Protein AF-A0A940C6M1-F1 (afdb_monomer_lite)

Sequence (64 aa):
RIILTSQAHVNEIAEALEYIRRGDIDADELVTRVVTLDTLVEDGFEELERNSKNHIKVLIRIGE

Radius of gyration: 14.39 Å; chains: 1; bounding box: 30×24×34 Å

Structure (mmCIF, N/CA/C/O backbone):
data_AF-A0A940C6M1-F1
#
_entry.id   AF-A0A940C6M1-F1
#
loop_
_atom_site.group_PDB
_atom_site.id
_atom_site.type_symbol
_atom_site.label_atom_id
_atom_site.label_alt_id
_atom_site.label_comp_id
_atom_site.label_asym_id
_atom_site.label_entity_id
_atom_site.label_seq_id
_atom_site.pdbx_PDB_ins_code
_atom_site.Cartn_x
_atom_site.Cartn_y
_atom_site.Cartn_z
_atom_site.occupancy
_atom_site.B_iso_or_equiv
_atom_site.auth_seq_id
_atom_site.auth_comp_id
_atom_site.auth_asym_id
_atom_site.auth_atom_id
_atom_site.pdbx_PDB_model_num
ATOM 1 N N . ARG A 1 1 ? 0.952 8.244 -17.195 1.00 68.75 1 ARG A N 1
ATOM 2 C CA . ARG A 1 1 ? 0.985 8.507 -15.734 1.00 68.75 1 ARG A CA 1
ATOM 3 C C . ARG A 1 1 ? 2.436 8.802 -15.375 1.00 68.75 1 ARG A C 1
ATOM 5 O O . ARG A 1 1 ? 3.287 8.076 -15.869 1.00 68.75 1 ARG A O 1
ATOM 12 N N . ILE A 1 2 ? 2.732 9.866 -14.627 1.00 78.50 2 ILE A N 1
ATOM 13 C CA . ILE A 1 2 ? 4.104 10.161 -14.177 1.00 78.50 2 ILE A CA 1
ATOM 14 C C . ILE A 1 2 ? 4.243 9.590 -12.767 1.00 78.50 2 ILE A C 1
ATOM 16 O O . ILE A 1 2 ? 3.410 9.891 -11.915 1.00 78.50 2 ILE A O 1
ATOM 20 N N . ILE A 1 3 ? 5.248 8.743 -12.543 1.00 75.81 3 ILE A N 1
ATOM 21 C CA . ILE A 1 3 ? 5.568 8.202 -11.220 1.00 75.81 3 ILE A CA 1
ATOM 22 C C . ILE A 1 3 ? 6.723 9.029 -10.669 1.00 75.81 3 ILE A C 1
ATOM 24 O O . ILE A 1 3 ? 7.812 9.045 -11.239 1.00 75.81 3 ILE A O 1
ATOM 28 N N . LEU A 1 4 ? 6.460 9.750 -9.583 1.00 81.56 4 LEU A N 1
ATOM 29 C CA . LEU A 1 4 ? 7.481 10.487 -8.851 1.00 81.56 4 LEU A CA 1
ATOM 30 C C . LEU A 1 4 ? 8.080 9.559 -7.801 1.00 81.56 4 LEU A C 1
ATOM 32 O O . LEU A 1 4 ? 7.353 8.874 -7.084 1.00 81.56 4 LEU A O 1
ATOM 36 N N . THR A 1 5 ? 9.403 9.518 -7.730 1.00 80.56 5 THR A N 1
ATOM 37 C CA . THR A 1 5 ? 10.125 8.595 -6.857 1.00 80.56 5 THR A CA 1
ATOM 38 C C . THR A 1 5 ? 11.447 9.201 -6.391 1.00 80.56 5 THR A C 1
ATOM 40 O O . THR A 1 5 ? 11.891 10.231 -6.912 1.00 80.56 5 THR A O 1
ATOM 43 N N . SER A 1 6 ? 12.069 8.566 -5.396 1.00 80.12 6 SER A N 1
ATOM 44 C CA . SER A 1 6 ? 13.377 8.966 -4.883 1.00 80.12 6 SER A CA 1
ATOM 45 C C . SER A 1 6 ? 14.421 8.965 -5.998 1.00 80.12 6 SER A C 1
ATOM 47 O O . SER A 1 6 ? 14.567 7.989 -6.731 1.00 80.12 6 SER A O 1
ATOM 49 N N . GLN A 1 7 ? 15.194 10.049 -6.090 1.00 82.12 7 GLN A N 1
ATOM 50 C CA . GLN A 1 7 ? 16.313 10.151 -7.031 1.00 82.12 7 GLN A CA 1
ATOM 51 C C . GLN A 1 7 ? 17.538 9.332 -6.590 1.00 82.12 7 GLN A C 1
ATOM 53 O O . GLN A 1 7 ? 18.490 9.206 -7.350 1.00 82.12 7 GLN A O 1
ATOM 58 N N . ALA A 1 8 ? 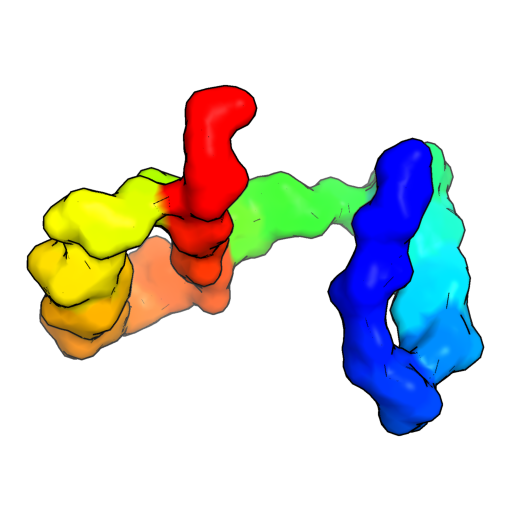17.530 8.771 -5.377 1.00 85.00 8 ALA A N 1
ATOM 59 C CA . ALA A 1 8 ? 18.657 8.004 -4.849 1.00 85.00 8 ALA A CA 1
ATOM 60 C C . ALA A 1 8 ? 18.714 6.546 -5.350 1.00 85.00 8 ALA A C 1
ATOM 62 O O . ALA A 1 8 ? 19.761 5.923 -5.227 1.00 85.00 8 ALA A O 1
ATOM 63 N N . HIS A 1 9 ? 17.619 6.011 -5.907 1.00 82.50 9 HIS A N 1
ATOM 64 C CA . HIS A 1 9 ? 17.476 4.580 -6.240 1.00 82.50 9 HIS A CA 1
ATOM 65 C C . HIS A 1 9 ? 16.900 4.343 -7.645 1.00 82.50 9 HIS A C 1
ATOM 67 O O . HIS A 1 9 ? 16.094 3.441 -7.862 1.00 82.50 9 HIS A O 1
ATOM 73 N N . VAL A 1 10 ? 17.220 5.219 -8.605 1.00 79.94 10 VAL A N 1
ATOM 74 C CA . VAL A 1 10 ? 16.551 5.240 -9.922 1.00 79.94 10 VAL A CA 1
ATOM 75 C C . VAL A 1 10 ? 16.671 3.901 -10.661 1.00 79.94 10 VAL A C 1
ATOM 77 O O . VAL A 1 10 ? 15.698 3.463 -11.276 1.00 79.94 10 VAL A O 1
ATOM 80 N N . ASN A 1 11 ? 17.825 3.234 -10.573 1.00 85.69 11 ASN A N 1
ATOM 81 C CA . ASN A 1 11 ? 18.056 1.955 -11.250 1.00 85.69 11 ASN A CA 1
ATOM 82 C C . ASN A 1 11 ? 17.260 0.821 -10.590 1.00 85.69 11 ASN A C 1
ATOM 84 O O . ASN A 1 11 ? 16.589 0.056 -11.278 1.00 85.69 11 ASN A O 1
ATOM 88 N N . GLU A 1 12 ? 17.276 0.758 -9.261 1.00 90.50 12 GLU A N 1
ATOM 89 C CA . GLU A 1 12 ? 16.570 -0.250 -8.472 1.00 90.50 12 GLU A CA 1
ATOM 90 C C . GLU A 1 12 ? 15.052 -0.115 -8.624 1.00 90.50 12 GLU A C 1
ATOM 92 O O . GLU A 1 12 ? 14.332 -1.108 -8.682 1.00 90.50 12 GLU A O 1
ATOM 97 N N . ILE A 1 13 ? 14.551 1.118 -8.743 1.00 90.19 13 ILE A N 1
ATOM 98 C CA . ILE A 1 13 ? 13.131 1.373 -8.993 1.00 90.19 13 ILE A CA 1
ATOM 99 C C . ILE A 1 13 ? 12.723 0.858 -10.376 1.00 90.19 13 ILE A C 1
ATOM 101 O O . ILE A 1 13 ? 11.662 0.250 -10.502 1.00 90.19 13 ILE A O 1
ATOM 105 N N . ALA A 1 14 ? 13.543 1.078 -11.408 1.00 89.00 14 ALA A N 1
ATOM 106 C CA . ALA A 1 14 ? 13.258 0.562 -12.745 1.00 89.00 14 ALA A CA 1
ATOM 107 C C . ALA A 1 14 ? 13.218 -0.975 -12.764 1.00 89.00 14 ALA A C 1
ATOM 109 O O . ALA A 1 14 ? 12.316 -1.557 -13.365 1.00 89.00 14 ALA A O 1
ATOM 110 N N . GLU A 1 15 ? 14.149 -1.625 -12.065 1.00 92.88 15 GLU A N 1
ATOM 111 C CA . GLU A 1 15 ? 14.194 -3.083 -11.940 1.00 92.88 15 GLU A CA 1
ATOM 112 C C . GLU A 1 15 ? 12.980 -3.634 -11.172 1.00 92.88 15 GLU A C 1
ATOM 114 O O . GLU A 1 15 ? 12.307 -4.550 -11.644 1.00 92.88 15 GLU A O 1
ATOM 119 N N . ALA A 1 16 ? 12.631 -3.026 -10.035 1.00 92.06 16 ALA A N 1
ATOM 120 C CA . ALA A 1 16 ? 11.460 -3.417 -9.254 1.00 92.06 16 ALA A CA 1
ATOM 121 C C . ALA A 1 16 ? 10.154 -3.284 -10.056 1.00 92.06 16 ALA A C 1
ATOM 123 O O . ALA A 1 16 ? 9.293 -4.162 -9.991 1.00 92.06 16 ALA A O 1
ATOM 124 N N . LEU A 1 17 ? 10.013 -2.214 -10.847 1.00 91.44 17 LEU A N 1
ATOM 125 C CA . LEU A 1 17 ? 8.863 -2.036 -11.737 1.00 91.44 17 LEU A CA 1
ATOM 126 C C . LEU A 1 17 ? 8.786 -3.134 -12.802 1.00 91.44 17 LEU A C 1
ATOM 128 O O . LEU A 1 17 ? 7.686 -3.570 -13.137 1.00 91.44 17 LEU A O 1
ATOM 132 N N . GLU A 1 18 ? 9.924 -3.595 -13.320 1.00 93.75 18 GLU A N 1
ATOM 133 C CA . GLU A 1 18 ? 9.958 -4.688 -14.290 1.00 93.75 18 GLU A CA 1
ATOM 134 C C . GLU A 1 18 ? 9.536 -6.023 -13.660 1.00 93.75 18 GLU A C 1
ATOM 136 O O . GLU A 1 18 ? 8.728 -6.735 -14.258 1.00 93.75 18 GLU A O 1
ATOM 141 N N . TYR A 1 19 ? 9.980 -6.330 -12.436 1.00 95.94 19 TYR A N 1
ATOM 142 C CA . TYR A 1 19 ? 9.518 -7.520 -11.707 1.00 95.94 19 TYR A CA 1
ATOM 143 C C . TYR A 1 19 ? 8.005 -7.502 -11.461 1.00 95.94 19 TYR A C 1
ATOM 145 O O . TYR A 1 19 ? 7.327 -8.498 -11.718 1.00 95.94 19 TYR A O 1
ATOM 153 N N . ILE A 1 20 ? 7.454 -6.355 -11.050 1.00 94.12 20 ILE A N 1
ATOM 154 C CA . ILE A 1 20 ? 6.002 -6.186 -10.877 1.00 94.12 20 ILE A CA 1
ATOM 155 C C . ILE A 1 20 ? 5.281 -6.369 -12.220 1.00 94.12 20 ILE A C 1
ATOM 157 O O . ILE A 1 20 ? 4.291 -7.091 -12.307 1.00 94.12 20 ILE A O 1
ATOM 161 N N . ARG A 1 21 ? 5.788 -5.762 -13.302 1.00 94.06 21 ARG A N 1
ATOM 162 C CA . ARG A 1 21 ? 5.185 -5.851 -14.644 1.00 94.06 21 ARG A CA 1
ATOM 163 C C . ARG A 1 21 ? 5.125 -7.289 -15.164 1.00 94.06 21 ARG A C 1
ATOM 165 O O . ARG A 1 21 ? 4.180 -7.638 -15.870 1.00 94.06 21 ARG A O 1
ATOM 172 N N . ARG A 1 22 ? 6.145 -8.099 -14.870 1.00 96.88 22 ARG A N 1
ATOM 173 C CA . ARG A 1 22 ? 6.219 -9.512 -15.272 1.00 96.88 22 ARG A CA 1
ATOM 174 C C . ARG A 1 22 ? 5.381 -10.432 -14.384 1.00 96.88 22 ARG A C 1
ATOM 176 O O . ARG A 1 22 ? 5.128 -11.562 -14.791 1.00 96.88 22 ARG A O 1
ATOM 183 N N . GLY A 1 23 ? 4.926 -9.944 -13.230 1.00 95.38 23 GLY A N 1
ATOM 184 C CA . GLY A 1 23 ? 4.235 -10.747 -12.224 1.00 95.38 23 GLY A CA 1
ATOM 185 C C . GLY A 1 23 ? 5.183 -11.620 -11.402 1.00 95.38 23 GLY A C 1
ATOM 186 O O . GLY A 1 23 ? 4.731 -12.561 -10.760 1.00 95.38 23 GLY A O 1
ATOM 187 N N . ASP A 1 24 ? 6.486 -11.320 -11.417 1.00 96.25 24 ASP A N 1
ATOM 188 C CA . ASP A 1 24 ? 7.482 -12.029 -10.606 1.00 96.25 24 ASP A CA 1
ATOM 189 C C . ASP A 1 24 ? 7.307 -11.697 -9.108 1.00 96.25 24 ASP A C 1
ATOM 191 O O . ASP A 1 24 ? 7.714 -12.468 -8.240 1.00 96.25 24 ASP A O 1
ATOM 195 N N . ILE A 1 25 ? 6.692 -10.544 -8.809 1.00 94.25 25 ILE A N 1
ATOM 196 C CA . ILE A 1 25 ? 6.336 -10.081 -7.464 1.00 94.25 25 ILE A CA 1
ATOM 197 C C . ILE A 1 25 ? 4.904 -9.539 -7.494 1.00 94.25 25 ILE A C 1
ATOM 199 O O . ILE A 1 25 ? 4.624 -8.590 -8.230 1.00 94.25 25 ILE A O 1
ATOM 203 N N . ASP A 1 26 ? 4.030 -10.084 -6.645 1.00 93.81 26 ASP A N 1
ATOM 204 C CA . ASP A 1 26 ? 2.735 -9.477 -6.331 1.00 93.81 26 ASP A CA 1
ATOM 205 C C . ASP A 1 26 ? 2.888 -8.537 -5.127 1.00 93.81 26 ASP A C 1
ATOM 207 O O . ASP A 1 26 ? 2.934 -8.950 -3.968 1.00 93.81 26 ASP A O 1
ATOM 211 N N . ALA A 1 27 ? 3.043 -7.244 -5.410 1.00 92.38 27 ALA A N 1
ATOM 212 C CA . ALA A 1 27 ? 3.224 -6.235 -4.372 1.00 92.38 27 ALA A CA 1
ATOM 213 C C . ALA A 1 27 ? 1.928 -5.936 -3.598 1.00 92.38 27 ALA A C 1
ATOM 215 O O . ALA A 1 27 ? 2.006 -5.376 -2.499 1.00 92.38 27 ALA A O 1
ATOM 216 N N . ASP A 1 28 ? 0.759 -6.301 -4.139 1.00 93.31 28 ASP A N 1
ATOM 217 C CA . ASP A 1 28 ? -0.527 -6.019 -3.503 1.00 93.31 28 ASP A CA 1
ATOM 218 C C . ASP A 1 28 ? -0.710 -6.864 -2.233 1.00 93.31 28 ASP A C 1
ATOM 220 O O . ASP A 1 28 ? -1.310 -6.391 -1.267 1.00 93.31 28 ASP A O 1
ATOM 224 N N . GLU A 1 29 ? -0.090 -8.049 -2.155 1.00 94.56 29 GLU A N 1
ATOM 225 C CA . GLU A 1 29 ? -0.095 -8.898 -0.951 1.00 94.56 29 GLU A CA 1
ATOM 226 C C . GLU A 1 29 ? 0.564 -8.234 0.271 1.00 94.56 29 GLU A C 1
ATOM 228 O O . GLU A 1 29 ? 0.250 -8.560 1.417 1.00 94.56 29 GLU A O 1
ATOM 233 N N . LEU A 1 30 ? 1.465 -7.269 0.055 1.00 95.12 30 LEU A N 1
ATOM 234 C CA . LEU A 1 30 ? 2.107 -6.525 1.143 1.00 95.12 30 LEU A CA 1
ATOM 235 C C . LEU A 1 30 ? 1.176 -5.458 1.740 1.00 95.12 30 LEU A C 1
ATOM 237 O O . LEU A 1 30 ? 1.418 -4.970 2.850 1.00 95.12 30 LEU A O 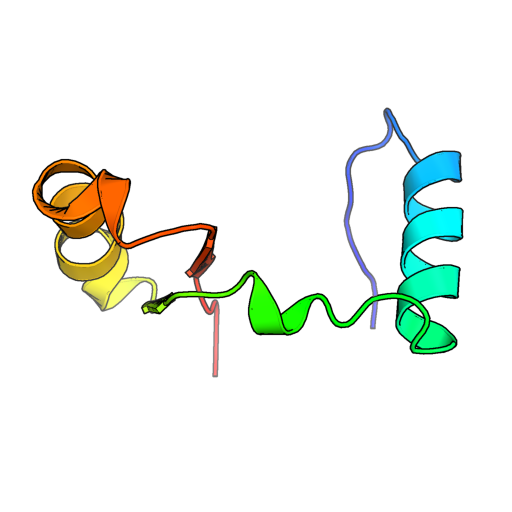1
ATOM 241 N N . VAL A 1 31 ? 0.124 -5.068 1.015 1.00 96.44 31 VAL A N 1
ATOM 242 C CA . VAL A 1 31 ? -0.810 -4.018 1.424 1.00 96.44 31 VAL A CA 1
ATOM 243 C C . VAL A 1 31 ? -1.865 -4.602 2.356 1.00 96.44 31 VAL A C 1
ATOM 245 O O . VAL A 1 31 ? -2.879 -5.153 1.947 1.00 96.44 31 VAL A O 1
ATOM 248 N N . THR A 1 32 ? -1.652 -4.415 3.654 1.00 96.69 32 THR A N 1
ATOM 249 C CA . THR A 1 32 ? -2.564 -4.911 4.699 1.00 96.69 32 THR A CA 1
ATOM 250 C C . THR A 1 32 ? -3.717 -3.964 5.020 1.00 96.69 32 THR A C 1
ATOM 252 O O . THR A 1 32 ? -4.699 -4.378 5.630 1.00 96.69 32 THR A O 1
ATOM 255 N N . ARG A 1 33 ? -3.612 -2.683 4.644 1.00 94.88 33 ARG A N 1
ATOM 256 C CA . ARG A 1 33 ? -4.685 -1.695 4.825 1.00 94.88 33 ARG A CA 1
ATOM 257 C C . ARG A 1 33 ? -4.538 -0.540 3.837 1.00 94.88 33 ARG A C 1
ATOM 259 O O . ARG A 1 33 ? -3.425 -0.160 3.470 1.00 94.88 33 ARG A O 1
ATOM 266 N N . VAL A 1 34 ? -5.667 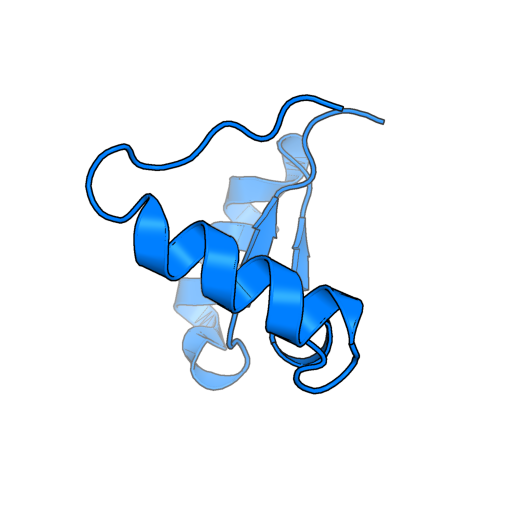0.046 3.446 1.00 95.88 34 VAL A N 1
ATOM 267 C CA . VAL A 1 34 ? -5.729 1.293 2.675 1.00 95.88 34 VAL A CA 1
ATOM 268 C C . VAL A 1 34 ? -6.621 2.274 3.426 1.00 95.88 34 VAL A C 1
ATOM 270 O O . VAL A 1 34 ? -7.735 1.918 3.798 1.00 95.88 34 VAL A O 1
ATOM 273 N N . VAL A 1 35 ? -6.131 3.492 3.641 1.00 96.50 35 VAL A N 1
ATOM 274 C CA . VAL A 1 35 ? -6.848 4.573 4.338 1.00 96.50 35 VAL A CA 1
ATOM 275 C C . VAL A 1 35 ? -6.972 5.802 3.444 1.00 96.50 35 VAL A C 1
ATOM 277 O O . VAL A 1 35 ? -6.288 5.903 2.422 1.00 96.50 35 VAL A O 1
ATOM 280 N N . THR A 1 36 ? -7.838 6.741 3.810 1.00 96.12 36 THR A N 1
ATOM 281 C CA . THR A 1 36 ? -7.929 8.054 3.156 1.00 96.12 36 THR A CA 1
ATOM 282 C C . THR A 1 36 ? -7.201 9.108 3.985 1.00 96.12 36 THR A C 1
ATOM 284 O O . THR A 1 36 ? -6.750 8.837 5.097 1.00 96.12 36 THR A O 1
ATOM 287 N N . LEU A 1 37 ? -7.074 10.325 3.452 1.00 95.19 37 LEU A N 1
ATOM 288 C CA . LEU A 1 37 ? -6.560 11.452 4.236 1.00 95.19 37 LEU A CA 1
ATOM 289 C C . LEU A 1 37 ? -7.458 11.780 5.436 1.00 95.19 37 LEU A C 1
ATOM 291 O O . LEU A 1 37 ? -6.934 12.133 6.489 1.00 95.19 37 LEU A O 1
ATOM 295 N N . ASP A 1 38 ? -8.774 11.608 5.298 1.00 95.50 38 ASP A N 1
ATOM 296 C CA . ASP A 1 38 ? -9.738 11.913 6.360 1.00 95.50 38 ASP A CA 1
ATOM 297 C C . ASP A 1 38 ? -9.602 10.962 7.554 1.00 95.50 38 ASP A C 1
ATOM 299 O O . ASP A 1 38 ? -9.744 11.388 8.697 1.00 95.50 38 ASP A O 1
ATOM 303 N N . THR A 1 39 ? -9.283 9.687 7.306 1.00 95.38 39 THR A N 1
ATOM 304 C CA . THR A 1 39 ? -9.130 8.676 8.366 1.00 95.38 39 THR A CA 1
ATOM 305 C C . THR A 1 39 ? -7.677 8.382 8.728 1.00 95.38 39 THR A C 1
ATOM 307 O O . THR A 1 39 ? -7.404 7.498 9.536 1.00 95.38 39 THR A O 1
ATOM 310 N N . LEU A 1 40 ? -6.720 9.136 8.179 1.00 95.50 40 LEU A N 1
ATOM 311 C CA . LEU A 1 40 ? -5.287 8.868 8.320 1.00 95.50 40 LEU A CA 1
ATOM 312 C C . LEU A 1 40 ? -4.817 8.776 9.779 1.00 95.50 40 LEU A C 1
ATOM 314 O O . LEU A 1 40 ? -3.936 7.976 10.094 1.00 95.50 40 LEU A O 1
ATOM 318 N N . VAL A 1 41 ? -5.372 9.606 10.663 1.00 96.56 41 VAL A N 1
ATOM 319 C CA . VAL A 1 41 ? -4.966 9.627 12.073 1.00 96.56 41 VAL A CA 1
ATOM 320 C C . VAL A 1 41 ? -5.422 8.349 12.774 1.00 96.56 41 VAL A C 1
ATOM 322 O O . VAL A 1 41 ? -4.578 7.570 13.213 1.00 96.56 41 VAL A O 1
ATOM 325 N N .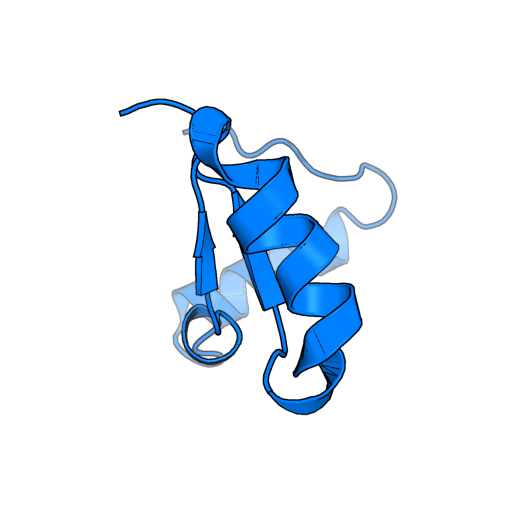 GLU A 1 42 ? -6.731 8.108 12.816 1.00 96.50 42 GLU A N 1
ATOM 326 C CA . GLU A 1 42 ? -7.328 6.988 13.554 1.00 96.50 42 GLU A CA 1
ATOM 327 C C . GLU A 1 42 ? -7.028 5.636 12.881 1.00 96.50 42 GLU A C 1
ATOM 329 O O . GLU A 1 42 ? -6.469 4.732 13.501 1.00 96.50 42 GLU A O 1
ATOM 334 N N . ASP A 1 43 ? -7.324 5.505 11.585 1.00 94.31 43 ASP A N 1
ATOM 335 C CA . ASP A 1 43 ? -7.204 4.239 10.851 1.00 94.31 43 ASP A CA 1
ATOM 336 C C . ASP A 1 43 ? -5.784 3.947 10.349 1.00 94.31 43 ASP A C 1
ATOM 338 O O . ASP A 1 43 ? -5.486 2.817 9.947 1.00 94.31 43 ASP A O 1
ATOM 342 N N . GLY A 1 44 ? -4.924 4.966 10.304 1.00 94.56 44 GLY A N 1
ATOM 343 C CA . GLY A 1 44 ? -3.544 4.853 9.846 1.00 94.56 44 GLY A CA 1
ATOM 344 C C . GLY A 1 44 ? -2.569 4.778 11.012 1.00 94.56 44 GLY A C 1
ATOM 345 O O . GLY A 1 44 ? -2.020 3.715 11.296 1.00 94.56 44 GLY A O 1
ATOM 346 N N . PHE A 1 45 ? -2.317 5.912 11.665 1.00 96.19 45 PHE A N 1
ATOM 347 C CA . PHE A 1 45 ? -1.276 6.006 12.691 1.00 96.19 45 PHE A CA 1
ATOM 348 C C . PHE A 1 45 ? -1.654 5.300 13.991 1.00 96.19 45 PHE A C 1
ATOM 350 O O . PHE A 1 45 ? -0.877 4.479 14.479 1.00 96.19 45 PHE A O 1
ATOM 357 N N . GLU A 1 46 ? -2.835 5.583 14.539 1.00 97.19 46 GLU A N 1
ATOM 358 C CA . GLU A 1 46 ? -3.245 4.999 15.817 1.00 97.19 46 GLU A CA 1
ATOM 359 C C . GLU A 1 46 ? -3.489 3.490 15.708 1.00 97.19 46 GLU A C 1
ATOM 361 O O . GLU A 1 46 ? -3.149 2.746 16.631 1.00 97.19 46 GLU A O 1
ATOM 366 N N . GLU A 1 47 ? -4.028 3.014 14.581 1.00 95.81 47 GLU A N 1
ATOM 367 C CA . GLU A 1 47 ? -4.110 1.579 14.295 1.00 95.81 47 GLU A CA 1
ATOM 368 C C . GLU A 1 47 ? -2.724 0.929 14.323 1.00 95.81 47 GLU A C 1
ATOM 370 O O . GLU A 1 47 ? -2.534 -0.101 14.970 1.00 95.81 47 GLU A O 1
ATOM 375 N N . LEU A 1 48 ? -1.747 1.514 13.624 1.00 95.56 48 LEU A N 1
ATOM 376 C CA . LEU A 1 48 ? -0.399 0.957 13.554 1.00 95.56 48 LEU A CA 1
ATOM 377 C C . LEU A 1 48 ? 0.265 0.909 14.928 1.00 95.56 48 LEU A C 1
ATOM 379 O O . LEU A 1 48 ? 0.976 -0.049 15.218 1.00 95.56 48 LEU A O 1
ATOM 383 N N . GLU A 1 49 ? 0.020 1.890 15.791 1.00 96.25 49 GLU A N 1
ATOM 384 C CA . GLU A 1 49 ? 0.536 1.866 17.158 1.00 96.25 49 GLU A CA 1
ATOM 38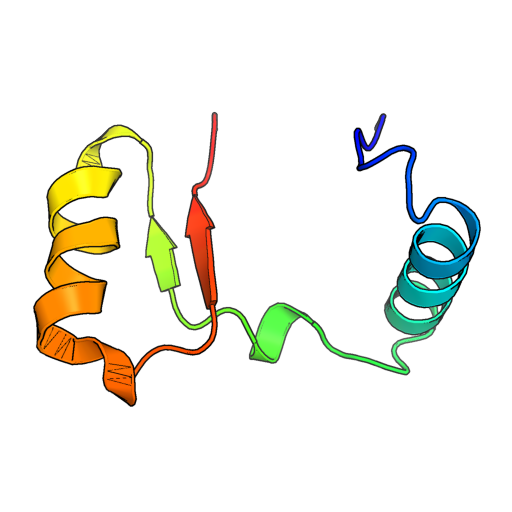5 C C . GLU A 1 49 ? -0.101 0.737 17.987 1.00 96.25 49 GLU A C 1
ATOM 387 O O . GLU A 1 49 ? 0.606 -0.021 18.656 1.00 96.25 49 GLU A O 1
ATOM 392 N N . ARG A 1 50 ? -1.427 0.566 17.896 1.00 96.88 50 ARG A N 1
ATOM 393 C CA . ARG A 1 50 ? -2.176 -0.427 18.686 1.00 96.88 50 ARG A CA 1
ATOM 394 C C . ARG A 1 50 ? -2.009 -1.863 18.186 1.00 96.88 50 ARG A C 1
ATOM 396 O O . ARG A 1 50 ? -1.924 -2.786 18.994 1.00 96.88 50 ARG A O 1
ATOM 403 N N . ASN A 1 51 ? -1.947 -2.053 16.870 1.00 96.06 51 ASN A N 1
ATOM 404 C CA . ASN A 1 51 ? -2.025 -3.351 16.195 1.00 96.06 51 ASN A CA 1
ATOM 405 C C . ASN A 1 51 ? -0.868 -3.587 15.207 1.00 96.06 51 ASN A C 1
ATOM 407 O O . ASN A 1 51 ? -1.011 -4.372 14.272 1.00 96.06 51 ASN A O 1
ATOM 411 N N . SER A 1 52 ? 0.298 -2.962 15.421 1.00 93.25 52 SER A N 1
ATOM 412 C CA . SER A 1 52 ? 1.488 -3.050 14.542 1.00 93.25 52 SER A CA 1
ATOM 413 C C . SER A 1 52 ? 1.794 -4.448 13.996 1.00 93.25 52 SER A C 1
ATOM 415 O O . SER A 1 52 ? 2.123 -4.592 12.824 1.00 93.25 52 SER A O 1
ATOM 417 N N . LYS A 1 53 ? 1.663 -5.493 14.821 1.00 95.69 53 LYS A N 1
ATOM 418 C CA . LYS A 1 53 ? 1.962 -6.886 14.439 1.00 95.69 53 LYS A CA 1
ATOM 419 C C . LYS A 1 53 ? 1.048 -7.451 13.345 1.00 95.69 53 LYS A C 1
ATOM 421 O O . LYS A 1 53 ? 1.413 -8.445 12.728 1.00 95.69 53 LYS A O 1
ATOM 426 N N . ASN A 1 54 ? -0.115 -6.843 13.121 1.00 94.56 54 ASN A N 1
ATOM 427 C CA . ASN A 1 54 ? -1.092 -7.275 12.123 1.00 94.56 54 ASN A CA 1
ATOM 428 C C . ASN A 1 54 ? -0.898 -6.582 10.766 1.00 94.56 54 ASN A C 1
ATOM 430 O O . ASN A 1 54 ? -1.628 -6.880 9.822 1.00 94.56 54 ASN A O 1
ATOM 434 N N . HIS A 1 55 ? 0.062 -5.658 10.656 1.00 95.56 55 HIS A N 1
ATOM 435 C CA . HIS A 1 55 ? 0.250 -4.836 9.468 1.00 95.56 55 HIS A CA 1
ATOM 436 C C . HIS A 1 55 ? 1.657 -4.976 8.890 1.00 95.56 55 HIS A C 1
ATOM 438 O O . HIS A 1 55 ? 2.653 -4.916 9.606 1.00 95.56 55 HIS A O 1
ATOM 444 N N . ILE A 1 56 ? 1.728 -5.114 7.565 1.00 95.69 56 ILE A N 1
ATOM 445 C CA . ILE A 1 56 ? 2.983 -5.114 6.799 1.00 95.69 56 ILE A CA 1
ATOM 446 C C . ILE A 1 56 ? 3.169 -3.733 6.169 1.00 95.69 56 ILE A C 1
ATOM 448 O O . ILE A 1 56 ? 4.159 -3.044 6.420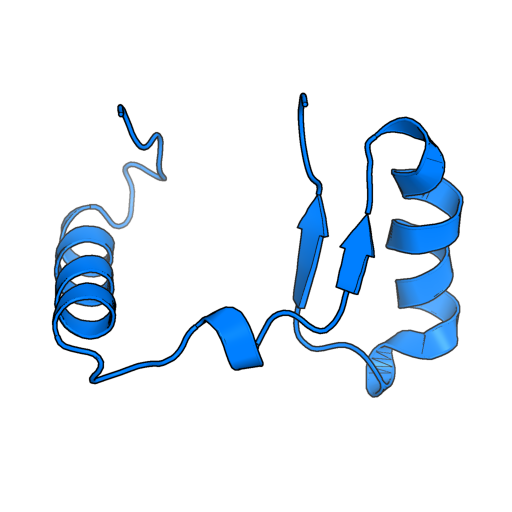 1.00 95.69 56 ILE A O 1
ATOM 452 N N . LYS A 1 57 ? 2.183 -3.296 5.378 1.00 95.94 57 LYS A N 1
ATOM 453 C CA . LYS A 1 57 ? 2.145 -1.966 4.767 1.00 95.94 57 LYS A CA 1
ATOM 454 C C . LYS A 1 57 ? 0.736 -1.386 4.813 1.00 95.94 57 LYS A C 1
ATOM 456 O O . LYS A 1 57 ? -0.244 -2.088 4.557 1.00 95.94 57 LYS A O 1
ATOM 461 N N . VAL A 1 58 ? 0.659 -0.089 5.102 1.00 95.81 58 VAL A N 1
ATOM 462 C CA . VAL A 1 58 ? -0.557 0.722 4.986 1.00 95.81 58 VAL A CA 1
ATOM 463 C C . VAL A 1 58 ? -0.335 1.750 3.885 1.00 95.81 58 VAL A C 1
ATOM 465 O O . VAL A 1 58 ? 0.699 2.424 3.866 1.00 95.81 58 VAL A O 1
ATOM 468 N N . LEU A 1 59 ? -1.281 1.848 2.953 1.00 95.62 59 LEU A N 1
ATOM 469 C CA . LEU A 1 59 ? -1.273 2.862 1.901 1.00 95.62 59 LEU A CA 1
ATOM 470 C C . LEU A 1 59 ? -2.299 3.952 2.194 1.00 95.62 59 LEU A C 1
ATOM 472 O O . LEU A 1 59 ? -3.372 3.689 2.732 1.00 95.62 59 LEU A O 1
ATOM 476 N N . ILE A 1 60 ? -1.972 5.171 1.779 1.00 95.19 60 ILE A N 1
ATOM 477 C CA . ILE A 1 60 ? -2.865 6.323 1.869 1.00 95.19 60 ILE A CA 1
ATOM 478 C C . ILE A 1 60 ? -3.342 6.629 0.457 1.00 95.19 60 ILE A C 1
ATOM 480 O O . ILE A 1 60 ? -2.541 6.938 -0.428 1.00 95.19 60 ILE A O 1
ATOM 484 N N . ARG A 1 61 ? -4.649 6.533 0.237 1.00 93.75 61 ARG A N 1
ATOM 485 C CA . ARG A 1 61 ? -5.280 6.957 -1.007 1.00 93.75 61 ARG A CA 1
ATOM 486 C C . ARG A 1 61 ? -5.445 8.473 -0.983 1.00 93.75 61 ARG A C 1
ATOM 488 O O . ARG A 1 61 ? -6.055 9.022 -0.068 1.00 93.75 61 ARG A O 1
ATOM 495 N N . ILE A 1 62 ? -4.893 9.133 -1.997 1.00 88.31 62 ILE A N 1
ATOM 496 C CA . ILE A 1 62 ? -5.000 10.579 -2.200 1.00 88.31 62 ILE A CA 1
ATOM 497 C C . ILE A 1 62 ? -5.856 10.808 -3.451 1.00 88.31 62 ILE A C 1
ATOM 499 O O . ILE A 1 62 ? -5.464 10.372 -4.533 1.00 88.31 62 ILE A O 1
ATOM 503 N N . GLY A 1 63 ? -6.987 11.502 -3.298 1.00 79.44 63 GLY A N 1
ATOM 504 C CA . GLY A 1 63 ? -7.967 11.729 -4.371 1.00 79.44 63 GLY A CA 1
ATOM 505 C C . GLY A 1 63 ? -8.932 10.555 -4.601 1.00 79.44 63 GLY A C 1
ATOM 506 O O . GLY A 1 63 ? -8.732 9.471 -4.048 1.00 79.44 63 GLY A O 1
ATOM 507 N N . GLU A 1 64 ? -9.984 10.803 -5.393 1.00 54.06 64 GLU A N 1
ATOM 508 C CA . GLU A 1 64 ? -10.915 9.775 -5.902 1.00 54.06 64 GLU A CA 1
ATOM 509 C C . GLU A 1 64 ? -10.318 8.994 -7.083 1.00 54.06 64 GLU A C 1
ATOM 511 O O . GLU A 1 64 ? -9.767 9.635 -8.012 1.00 54.06 64 GLU A O 1
#

Foldseek 3Di:
DDDDDDPVCVPVVVVVVVCVVVVVDDPVVLAQEEEEPVCCVPVNPVCCVVPVVSHRDYHYDDDD

Secondary structure (DSSP, 8-state):
------TT-HHHHHHHHHHHHHTS--GGGGEEEEEESTTIIIIIIIHHHHHGGG-SEEEEE---

pLDDT: mean 91.3, std 7.83, range [54.06, 97.19]